Protein AF-A0A9D1MG31-F1 (afdb_monomer)

Structure (mmCIF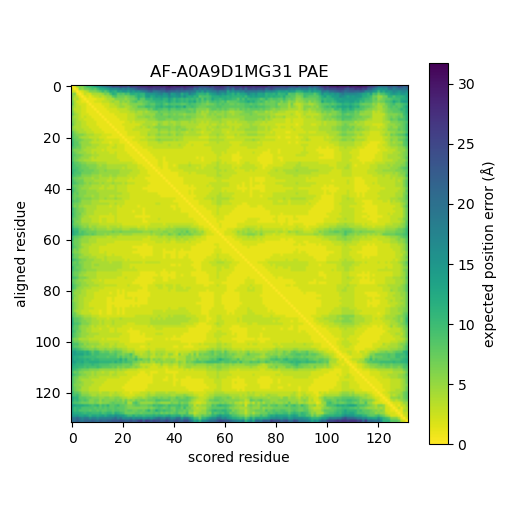, N/CA/C/O backbone):
data_AF-A0A9D1MG31-F1
#
_entry.id   AF-A0A9D1MG31-F1
#
loop_
_atom_site.group_PDB
_atom_site.id
_atom_site.type_symbol
_atom_site.label_atom_id
_atom_site.label_alt_id
_atom_site.label_comp_id
_atom_site.label_asym_id
_atom_site.label_entity_id
_atom_site.label_seq_id
_atom_site.pdbx_PDB_ins_code
_atom_site.Cartn_x
_atom_site.Cartn_y
_atom_site.Cartn_z
_atom_site.occupancy
_atom_site.B_iso_or_equiv
_atom_site.auth_seq_id
_atom_site.auth_comp_id
_atom_site.auth_asym_id
_atom_site.auth_atom_id
_atom_site.pdbx_PDB_model_num
ATOM 1 N N . MET A 1 1 ? -19.734 17.605 18.340 1.00 56.44 1 MET A N 1
ATOM 2 C CA . MET A 1 1 ? -18.684 16.573 18.167 1.00 56.44 1 MET A CA 1
ATOM 3 C C . MET A 1 1 ? -19.152 15.301 18.867 1.00 56.44 1 MET A C 1
ATOM 5 O O . MET A 1 1 ? -19.454 15.362 20.049 1.00 56.44 1 MET A O 1
ATOM 9 N N . ASN A 1 2 ? -19.325 14.191 18.144 1.00 74.62 2 ASN A N 1
ATOM 10 C CA . ASN A 1 2 ? -19.902 12.958 18.697 1.00 74.62 2 ASN A CA 1
ATOM 11 C C . ASN A 1 2 ? -18.925 12.316 19.706 1.00 74.62 2 ASN A C 1
ATOM 13 O O . ASN A 1 2 ? -17.810 11.956 19.326 1.00 74.62 2 ASN A O 1
ATOM 17 N N . ILE A 1 3 ? -19.333 12.171 20.973 1.00 78.44 3 ILE A N 1
ATOM 18 C CA . ILE A 1 3 ? -18.533 11.574 22.063 1.00 78.44 3 ILE A CA 1
ATOM 19 C C . ILE A 1 3 ? -17.933 10.217 21.659 1.00 78.44 3 ILE A C 1
ATOM 21 O O . ILE A 1 3 ? -16.769 9.937 21.947 1.00 78.44 3 ILE A O 1
ATOM 25 N N . HIS A 1 4 ? -18.671 9.414 20.889 1.00 73.44 4 HIS A N 1
ATOM 26 C CA . HIS A 1 4 ? -18.204 8.114 20.407 1.00 73.44 4 HIS A CA 1
ATOM 27 C 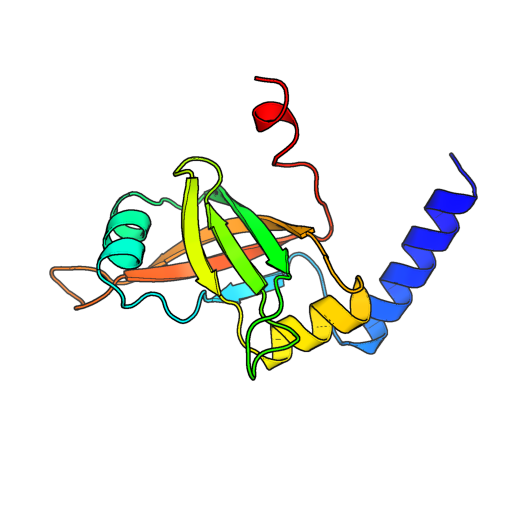C . HIS A 1 4 ? -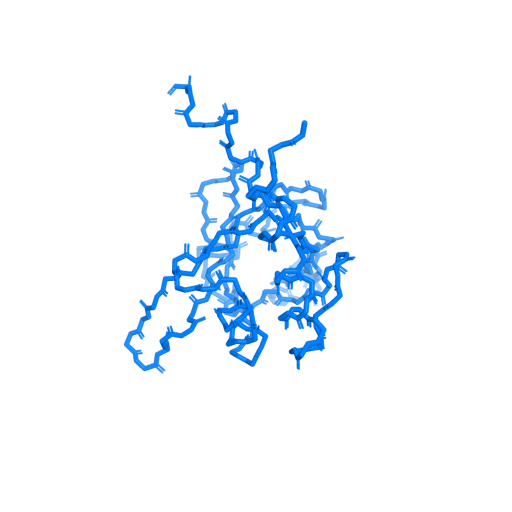17.012 8.238 19.451 1.00 73.44 4 HIS A C 1
ATOM 29 O O . HIS A 1 4 ? -16.073 7.444 19.513 1.00 73.44 4 HIS A O 1
ATOM 35 N N . ALA A 1 5 ? -17.008 9.253 18.582 1.00 76.81 5 ALA A N 1
ATOM 36 C CA . ALA A 1 5 ? -15.901 9.498 17.662 1.00 76.81 5 ALA A CA 1
ATOM 37 C C . ALA A 1 5 ? -14.629 9.915 18.415 1.00 76.81 5 ALA A C 1
ATOM 39 O O . ALA A 1 5 ? -13.530 9.483 18.062 1.00 76.81 5 ALA A O 1
ATOM 40 N N . PHE A 1 6 ? -14.781 10.695 19.488 1.00 78.94 6 PHE A N 1
ATOM 41 C CA . PHE A 1 6 ? -13.670 11.099 20.345 1.00 78.94 6 PHE A CA 1
ATOM 42 C C . PHE A 1 6 ? -13.016 9.895 21.041 1.00 78.94 6 PHE A C 1
ATOM 44 O O . PHE A 1 6 ? -11.805 9.702 20.914 1.00 78.94 6 PHE A O 1
ATOM 51 N N . PHE A 1 7 ? -13.805 9.031 21.691 1.00 83.94 7 PHE A N 1
ATOM 52 C CA . PHE A 1 7 ? -13.278 7.824 22.341 1.00 83.94 7 PHE A CA 1
ATOM 53 C C . PHE A 1 7 ? -12.622 6.863 21.348 1.00 83.94 7 PHE A C 1
ATOM 55 O O . PHE A 1 7 ? -11.532 6.357 21.618 1.00 83.94 7 PHE A O 1
ATOM 62 N N . ARG A 1 8 ? -13.217 6.655 20.165 1.00 82.06 8 ARG A N 1
ATOM 63 C CA . ARG A 1 8 ? -12.602 5.827 19.113 1.00 82.06 8 ARG A CA 1
ATOM 64 C C . ARG A 1 8 ? -11.241 6.368 18.683 1.00 82.06 8 ARG A C 1
ATOM 66 O O . ARG A 1 8 ? -10.295 5.592 18.566 1.00 82.06 8 ARG A O 1
ATOM 73 N N . LYS A 1 9 ? -11.118 7.687 18.501 1.00 82.81 9 LYS A N 1
ATOM 74 C CA . LYS A 1 9 ? -9.848 8.332 18.138 1.00 82.81 9 LYS A CA 1
ATOM 75 C C . LYS A 1 9 ? -8.803 8.189 19.245 1.00 82.81 9 LYS A C 1
ATOM 77 O O . LYS A 1 9 ? -7.635 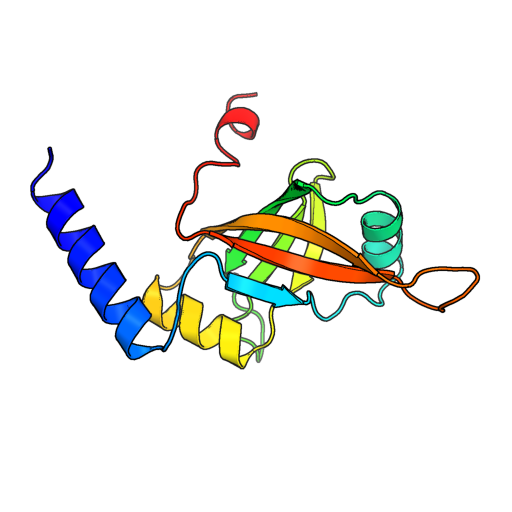7.940 18.954 1.00 82.81 9 LYS A O 1
ATOM 82 N N . LEU A 1 10 ? -9.216 8.298 20.507 1.00 87.94 10 LEU A N 1
ATOM 83 C CA . LEU A 1 10 ? -8.335 8.095 21.654 1.00 87.94 10 LEU A CA 1
ATOM 84 C C . LEU A 1 10 ? -7.817 6.648 21.711 1.00 87.94 10 LEU A C 1
ATOM 86 O O . LEU A 1 10 ? -6.608 6.432 21.768 1.00 87.94 10 LEU A O 1
ATOM 90 N N . VAL A 1 11 ? -8.713 5.659 21.623 1.00 87.81 11 VAL A N 1
ATOM 91 C CA . VAL A 1 11 ? -8.354 4.230 21.611 1.00 87.81 11 VAL A CA 1
ATOM 92 C C . VAL A 1 11 ? -7.408 3.915 20.457 1.00 87.81 11 VAL A C 1
ATOM 94 O O . VAL A 1 11 ? -6.403 3.235 20.661 1.00 87.81 11 VAL A O 1
ATOM 97 N N . LEU A 1 12 ? -7.689 4.438 19.261 1.00 87.69 12 LEU A N 1
ATOM 98 C CA . LEU A 1 12 ? -6.820 4.256 18.105 1.00 87.69 12 LEU A CA 1
ATOM 99 C C . LEU A 1 12 ? -5.424 4.835 18.359 1.00 87.69 12 LEU A C 1
ATOM 101 O O . LEU A 1 12 ? -4.439 4.137 18.149 1.00 87.69 12 LEU A O 1
ATOM 105 N N . ARG A 1 13 ? -5.321 6.056 18.898 1.00 88.81 13 ARG A N 1
ATOM 106 C CA . ARG A 1 13 ? -4.029 6.662 19.269 1.00 88.81 13 ARG A CA 1
ATOM 107 C C . ARG A 1 13 ? -3.244 5.797 20.255 1.00 88.81 13 ARG A C 1
ATOM 109 O O . ARG A 1 13 ? -2.047 5.592 20.060 1.00 88.81 13 ARG A O 1
ATOM 116 N N . PHE A 1 14 ? -3.904 5.255 21.279 1.00 91.69 14 PHE A N 1
ATOM 117 C CA . PHE A 1 14 ? -3.266 4.333 22.223 1.00 91.69 14 PHE A CA 1
ATOM 118 C C . PHE A 1 14 ? -2.773 3.054 21.540 1.00 91.69 14 PHE A C 1
ATOM 120 O O . PHE A 1 14 ? -1.651 2.618 21.800 1.00 91.69 14 PHE A O 1
ATOM 127 N N . ARG A 1 15 ? -3.570 2.467 20.640 1.00 92.69 15 ARG A N 1
ATOM 128 C CA . ARG A 1 15 ? -3.170 1.277 19.877 1.00 92.69 15 ARG A CA 1
ATOM 129 C C . ARG A 1 15 ? -2.004 1.567 18.935 1.00 92.69 15 ARG A C 1
ATOM 131 O O . ARG A 1 15 ? -1.034 0.816 18.951 1.00 92.69 15 ARG A O 1
ATOM 138 N N . CYS A 1 16 ? -2.047 2.665 18.183 1.00 92.69 16 CYS A N 1
ATOM 139 C CA . CYS A 1 16 ? -0.942 3.089 17.324 1.00 92.69 16 CYS A CA 1
ATOM 140 C C . CYS A 1 16 ? 0.346 3.264 18.138 1.00 92.69 16 CYS A C 1
ATOM 142 O O . CYS A 1 16 ? 1.371 2.691 17.777 1.00 92.69 16 CYS A O 1
ATOM 144 N N . ARG A 1 17 ? 0.278 3.930 19.301 1.00 92.81 17 ARG A N 1
ATOM 145 C CA . ARG A 1 17 ? 1.424 4.059 20.215 1.00 92.81 17 ARG A CA 1
ATOM 146 C C . ARG A 1 17 ? 1.932 2.701 20.709 1.00 92.81 17 ARG A C 1
ATOM 148 O O . ARG A 1 17 ? 3.137 2.474 20.684 1.00 92.81 17 ARG A O 1
ATOM 155 N N . LYS A 1 18 ? 1.037 1.790 21.110 1.00 94.94 18 LYS A N 1
ATOM 156 C CA . LYS A 1 18 ? 1.386 0.429 21.560 1.00 94.94 18 LYS A CA 1
ATOM 157 C C . LYS A 1 18 ? 2.162 -0.357 20.497 1.00 94.94 18 LYS A C 1
ATOM 159 O O . LYS A 1 18 ? 3.069 -1.102 20.849 1.00 94.94 18 LYS A O 1
ATOM 164 N N . TYR A 1 19 ? 1.820 -0.194 19.220 1.00 94.69 19 TYR A N 1
ATOM 165 C CA . TYR A 1 19 ? 2.482 -0.895 18.112 1.00 94.69 19 TYR A CA 1
ATOM 166 C C . TYR A 1 19 ? 3.603 -0.083 17.437 1.00 94.69 19 TYR A C 1
ATOM 168 O O . TYR A 1 19 ? 4.192 -0.552 16.460 1.00 94.69 19 TYR A O 1
ATOM 176 N N . GLY A 1 20 ? 3.934 1.104 17.960 1.00 94.38 20 GLY A N 1
ATOM 177 C CA . GLY A 1 20 ? 4.989 1.968 17.425 1.00 94.38 20 GLY A CA 1
ATOM 178 C C . GLY A 1 20 ? 4.668 2.552 16.046 1.00 94.38 20 GLY A C 1
ATOM 179 O O . GLY A 1 20 ? 5.567 2.699 15.224 1.00 94.38 20 GLY A O 1
ATOM 180 N N . LEU A 1 21 ? 3.393 2.831 15.772 1.00 95.81 21 LEU A N 1
ATOM 181 C CA . LEU A 1 21 ? 2.927 3.444 14.530 1.00 95.81 21 LEU A CA 1
ATOM 182 C C . LEU A 1 21 ? 2.803 4.960 14.708 1.00 95.81 21 LEU A C 1
ATOM 184 O O . LEU A 1 21 ? 2.108 5.429 15.612 1.00 95.81 21 LEU A O 1
ATOM 188 N N . SER A 1 22 ? 3.445 5.708 13.813 1.00 94.44 22 SER A N 1
ATOM 189 C CA . SER A 1 22 ? 3.321 7.161 13.692 1.00 94.44 22 SER A CA 1
ATOM 190 C C . SER A 1 22 ? 2.963 7.499 12.250 1.00 94.44 22 SER A C 1
ATOM 192 O O . SER A 1 22 ? 3.591 6.973 11.332 1.00 94.44 22 SER A O 1
ATOM 194 N N . PHE A 1 23 ? 1.944 8.337 12.064 1.00 93.88 23 PHE A N 1
ATOM 195 C CA . PHE A 1 23 ? 1.437 8.725 10.750 1.00 93.88 23 PHE A CA 1
ATOM 196 C C . PHE A 1 23 ? 1.855 10.170 10.412 1.00 93.88 23 PHE A C 1
ATOM 198 O O . PHE A 1 23 ? 1.855 11.012 11.314 1.00 93.88 23 PHE A O 1
ATOM 205 N N . PRO A 1 24 ? 2.197 10.476 9.144 1.00 96.69 24 PRO A N 1
ATOM 206 C CA . PRO A 1 24 ? 2.210 9.554 8.008 1.00 96.69 24 PRO A CA 1
ATOM 207 C C . PRO A 1 24 ? 3.338 8.515 8.101 1.00 96.69 24 PRO A C 1
ATOM 209 O O . PRO A 1 24 ? 4.449 8.823 8.534 1.00 96.69 24 PRO A O 1
ATOM 212 N N . LEU A 1 25 ? 3.040 7.280 7.695 1.00 96.69 25 LEU A N 1
ATOM 213 C CA . LEU A 1 25 ? 3.984 6.166 7.738 1.00 96.69 25 LEU A CA 1
ATOM 214 C C . LEU A 1 25 ? 4.647 5.988 6.373 1.00 96.69 25 LEU A C 1
ATOM 216 O O . LEU A 1 25 ? 3.958 5.851 5.365 1.00 96.69 25 LEU A O 1
ATOM 220 N N . TYR A 1 26 ? 5.977 5.940 6.349 1.00 97.88 26 TYR A N 1
ATOM 221 C CA . TYR A 1 26 ? 6.748 5.716 5.126 1.00 97.88 26 TYR A CA 1
ATOM 222 C C . TYR A 1 26 ? 7.239 4.279 5.059 1.00 97.88 26 TYR A C 1
ATOM 224 O O . TYR A 1 26 ? 7.838 3.769 6.007 1.00 97.88 26 TYR A O 1
ATOM 232 N N . CYS A 1 27 ? 6.994 3.621 3.933 1.00 97.81 27 CYS A N 1
ATOM 233 C CA . CYS A 1 27 ? 7.450 2.255 3.698 1.00 97.81 27 CYS A CA 1
ATOM 234 C C . CYS A 1 27 ? 7.603 1.980 2.198 1.00 97.81 27 CYS A C 1
ATOM 236 O O . CYS A 1 27 ? 7.534 2.897 1.379 1.00 97.81 27 CYS A O 1
ATOM 238 N N . LYS A 1 28 ? 7.850 0.720 1.834 1.00 97.75 28 LYS A N 1
ATOM 239 C CA . LYS A 1 28 ? 7.965 0.275 0.443 1.00 97.75 28 LYS A CA 1
ATOM 240 C C . LYS A 1 28 ? 6.923 -0.790 0.142 1.00 97.75 28 LYS A C 1
ATOM 242 O O . LYS A 1 28 ? 6.609 -1.604 1.009 1.00 97.75 28 LYS A O 1
ATOM 247 N N . ALA A 1 29 ? 6.431 -0.812 -1.091 1.00 97.75 29 ALA A N 1
ATOM 248 C CA . ALA A 1 29 ? 5.637 -1.927 -1.585 1.00 97.75 29 ALA A CA 1
ATOM 249 C C . ALA A 1 29 ? 6.539 -3.142 -1.857 1.00 97.75 29 ALA A C 1
ATOM 251 O O . ALA A 1 29 ? 7.614 -3.028 -2.452 1.00 97.75 29 ALA A O 1
ATOM 252 N N . HIS A 1 30 ? 6.077 -4.320 -1.452 1.00 97.44 30 HIS A N 1
ATOM 253 C CA . HIS A 1 30 ? 6.709 -5.610 -1.701 1.00 97.44 30 HIS A CA 1
ATOM 254 C C . HIS A 1 30 ? 5.949 -6.399 -2.772 1.00 97.44 30 HIS A C 1
ATOM 256 O O . HIS A 1 30 ? 4.817 -6.083 -3.137 1.00 97.44 30 HIS A O 1
ATOM 262 N N . GLY A 1 31 ? 6.600 -7.433 -3.316 1.00 96.00 31 GLY A N 1
ATOM 263 C CA . GLY A 1 31 ? 6.001 -8.299 -4.334 1.00 96.00 31 GLY A CA 1
ATOM 264 C C . GLY A 1 31 ? 5.812 -7.644 -5.703 1.00 96.00 31 GLY A C 1
ATOM 265 O O . GLY A 1 31 ? 5.046 -8.149 -6.516 1.00 96.00 31 GLY A O 1
ATOM 266 N N . VAL A 1 32 ? 6.505 -6.545 -5.989 1.00 96.19 32 VAL A N 1
ATOM 267 C CA . VAL A 1 32 ? 6.278 -5.726 -7.192 1.00 96.19 32 VAL A CA 1
ATOM 268 C C . VAL A 1 32 ? 6.725 -6.375 -8.511 1.00 96.19 32 VAL A C 1
ATOM 270 O O . VAL A 1 32 ? 6.397 -5.872 -9.574 1.00 96.19 32 VAL A O 1
ATOM 273 N N . LYS A 1 33 ? 7.486 -7.476 -8.476 1.00 94.75 33 LYS A N 1
ATOM 274 C CA . LYS A 1 33 ? 8.268 -7.988 -9.624 1.00 94.75 33 LYS A CA 1
ATOM 275 C C . LYS A 1 33 ? 7.456 -8.654 -10.744 1.00 94.75 33 LYS A C 1
ATOM 277 O O . LYS A 1 33 ? 8.024 -8.961 -11.787 1.00 94.75 33 LYS A O 1
ATOM 282 N N . THR A 1 34 ? 6.175 -8.942 -10.535 1.00 95.38 34 THR A N 1
ATOM 283 C CA . THR A 1 34 ? 5.340 -9.591 -11.560 1.00 95.38 34 THR A CA 1
ATOM 284 C C . THR A 1 34 ? 5.117 -8.655 -12.753 1.00 95.38 34 THR A C 1
ATOM 286 O O . THR A 1 34 ? 4.963 -7.456 -12.512 1.00 95.38 34 THR A O 1
ATOM 289 N N . PRO A 1 35 ? 5.002 -9.160 -13.997 1.00 95.31 35 PRO A N 1
ATOM 290 C CA . PRO A 1 35 ? 4.800 -8.317 -15.180 1.00 95.31 35 PRO A CA 1
ATOM 291 C C . PRO A 1 35 ? 3.631 -7.329 -15.058 1.00 95.31 35 PRO A C 1
ATOM 293 O O . PRO A 1 35 ? 3.794 -6.160 -15.386 1.00 95.31 35 PRO A O 1
ATOM 296 N N . ASP A 1 36 ? 2.494 -7.767 -14.508 1.00 95.75 36 ASP A N 1
ATOM 297 C CA . ASP A 1 36 ? 1.316 -6.914 -14.296 1.00 95.75 36 ASP A CA 1
ATOM 298 C C . ASP A 1 36 ? 1.609 -5.721 -13.365 1.00 95.75 36 ASP A C 1
ATOM 300 O O . ASP A 1 36 ? 1.440 -4.564 -13.747 1.00 95.75 36 ASP A O 1
ATOM 304 N N . ARG A 1 37 ? 2.168 -5.987 -12.177 1.00 97.19 37 ARG A N 1
ATOM 305 C CA . ARG A 1 37 ? 2.588 -4.944 -11.220 1.00 97.19 37 ARG A CA 1
ATOM 306 C C . ARG A 1 37 ? 3.656 -4.014 -11.785 1.00 97.19 37 ARG A C 1
ATOM 308 O O . ARG A 1 37 ? 3.618 -2.820 -11.517 1.00 97.19 37 ARG A O 1
ATOM 315 N N . GLN A 1 38 ? 4.596 -4.533 -12.573 1.00 97.56 38 GLN A N 1
ATOM 316 C CA . GLN A 1 38 ? 5.608 -3.704 -13.230 1.00 97.56 38 GLN A CA 1
ATOM 317 C C . GLN A 1 38 ? 4.988 -2.791 -14.293 1.00 97.56 38 GLN A C 1
ATOM 319 O O . GLN A 1 38 ? 5.353 -1.622 -14.364 1.00 97.56 38 GLN A O 1
ATOM 324 N N . GLY A 1 39 ? 4.015 -3.288 -15.063 1.00 96.12 39 GLY A N 1
ATOM 325 C CA . GLY A 1 39 ? 3.256 -2.478 -16.016 1.00 96.12 39 GLY A CA 1
ATOM 326 C C . GLY A 1 39 ? 2.428 -1.383 -15.340 1.00 96.12 39 GLY A C 1
ATOM 327 O O . GLY A 1 39 ? 2.357 -0.271 -15.858 1.00 96.12 39 GLY A O 1
ATOM 328 N N . ALA A 1 40 ? 1.847 -1.666 -14.169 1.00 97.12 40 ALA A N 1
ATOM 329 C CA . ALA A 1 40 ? 1.156 -0.660 -13.364 1.00 97.12 40 ALA A CA 1
ATOM 330 C C . ALA A 1 40 ? 2.137 0.392 -12.818 1.00 97.12 40 ALA A C 1
ATOM 332 O O . ALA A 1 40 ? 1.926 1.585 -13.003 1.00 97.12 40 ALA A O 1
ATOM 333 N N . LEU A 1 41 ? 3.258 -0.042 -12.233 1.00 97.31 41 LEU A N 1
ATOM 334 C CA . LEU A 1 41 ? 4.273 0.860 -11.680 1.00 97.31 41 LEU A CA 1
ATOM 335 C C . LEU A 1 41 ? 4.949 1.747 -12.729 1.00 97.31 41 LEU A C 1
ATOM 337 O O . LEU A 1 41 ? 5.318 2.870 -12.405 1.00 97.31 41 LEU A O 1
ATOM 341 N N . ALA A 1 42 ? 5.081 1.280 -13.972 1.00 96.50 42 ALA A N 1
ATOM 342 C CA . ALA A 1 42 ? 5.590 2.092 -15.077 1.00 96.50 42 ALA A CA 1
ATOM 343 C C . ALA A 1 42 ? 4.656 3.263 -15.446 1.00 96.50 42 ALA A C 1
ATOM 345 O O . ALA A 1 42 ? 5.105 4.248 -16.026 1.00 96.50 42 ALA A O 1
ATOM 346 N N . GLN A 1 43 ? 3.363 3.155 -15.125 1.00 96.62 43 GLN A N 1
ATOM 347 C CA . GLN A 1 43 ? 2.362 4.206 -15.345 1.00 96.62 43 GLN A CA 1
ATOM 348 C C . GLN A 1 43 ? 2.164 5.093 -14.110 1.00 96.62 43 GLN A C 1
ATOM 350 O O . GLN A 1 43 ? 1.626 6.193 -14.227 1.00 96.62 43 GLN A O 1
ATOM 355 N N . SER A 1 44 ? 2.604 4.617 -12.946 1.00 97.12 44 SER A N 1
ATOM 356 C CA . SER A 1 44 ? 2.464 5.304 -11.671 1.00 97.12 44 SER A CA 1
ATOM 357 C C . SER A 1 44 ? 3.399 6.502 -11.513 1.00 97.12 44 SER A C 1
ATOM 359 O O . SER A 1 44 ? 4.508 6.541 -12.050 1.00 97.12 44 SER A O 1
ATOM 361 N N . ARG A 1 45 ? 2.973 7.472 -10.705 1.00 96.94 45 ARG A N 1
ATOM 362 C CA . ARG A 1 45 ? 3.707 8.703 -10.397 1.00 96.94 45 ARG A CA 1
ATOM 363 C C . ARG A 1 45 ? 3.650 9.012 -8.906 1.00 96.94 45 ARG A C 1
ATOM 365 O O . ARG A 1 45 ? 2.812 8.499 -8.170 1.00 96.94 45 ARG A O 1
ATOM 372 N N . ALA A 1 46 ? 4.577 9.849 -8.443 1.00 97.75 46 ALA A N 1
ATOM 373 C CA . ALA A 1 46 ? 4.501 10.373 -7.084 1.00 97.75 46 ALA A CA 1
ATOM 374 C C . ALA A 1 46 ? 3.210 11.193 -6.910 1.00 97.75 46 ALA A C 1
ATOM 376 O O . ALA A 1 46 ? 2.872 11.992 -7.781 1.00 97.75 46 ALA A O 1
ATOM 377 N N . GLY A 1 47 ? 2.521 10.993 -5.788 1.00 97.12 47 GLY A N 1
ATOM 378 C CA . GLY A 1 47 ? 1.225 11.602 -5.491 1.00 97.12 47 GLY A CA 1
ATOM 379 C C . GLY A 1 47 ? 0.011 10.784 -5.938 1.00 97.12 47 GLY A C 1
ATOM 380 O O . GLY A 1 47 ? -1.096 11.141 -5.554 1.00 97.12 47 GLY A O 1
ATOM 381 N N . ASP A 1 48 ? 0.185 9.687 -6.689 1.00 97.25 48 ASP A N 1
ATOM 382 C CA . ASP A 1 48 ? -0.944 8.820 -7.044 1.00 97.25 48 ASP A CA 1
ATOM 383 C C . ASP A 1 48 ? -1.619 8.268 -5.785 1.00 97.25 48 ASP A C 1
ATOM 385 O O . ASP A 1 48 ? -0.949 7.729 -4.896 1.00 97.25 48 ASP A O 1
ATOM 389 N N . GLU A 1 49 ? -2.946 8.368 -5.745 1.00 97.56 49 GLU A N 1
ATOM 390 C CA . GLU A 1 49 ? -3.763 7.931 -4.617 1.00 97.56 49 GLU A CA 1
ATOM 391 C C . GLU A 1 49 ? -3.817 6.403 -4.522 1.00 97.56 49 GLU A C 1
ATOM 393 O O . GLU A 1 49 ? -4.012 5.676 -5.508 1.00 97.56 49 GLU A O 1
ATOM 398 N N . LEU A 1 50 ? -3.666 5.915 -3.295 1.00 97.88 50 LEU A N 1
ATOM 399 C CA . LEU A 1 50 ? -3.640 4.503 -2.963 1.00 97.88 50 LEU A CA 1
ATOM 400 C C . LEU A 1 50 ? -4.651 4.174 -1.872 1.00 97.88 50 LEU A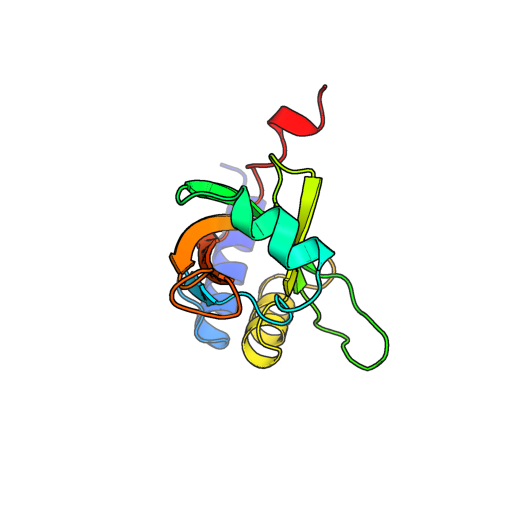 C 1
ATOM 402 O O . LEU A 1 50 ? -4.936 4.969 -0.977 1.00 97.88 50 LEU A O 1
ATOM 406 N N . GLN A 1 51 ? -5.082 2.919 -1.886 1.00 97.44 51 GLN A N 1
ATOM 407 C CA . GLN A 1 51 ? -5.793 2.299 -0.786 1.00 97.44 51 GLN A CA 1
ATOM 408 C C . GLN A 1 51 ? -5.014 1.085 -0.278 1.00 97.44 51 GLN A C 1
ATOM 410 O O . GLN A 1 51 ? -4.596 0.213 -1.042 1.00 97.44 51 GLN A O 1
ATOM 415 N N . LEU A 1 52 ? -4.802 1.032 1.033 1.00 98.19 52 LEU A N 1
ATOM 416 C CA . LEU A 1 52 ? -4.146 -0.071 1.720 1.00 98.19 52 LEU A CA 1
ATOM 417 C C . LEU A 1 52 ? -5.231 -0.950 2.330 1.00 98.19 52 LEU A C 1
ATOM 419 O O . LEU A 1 52 ? -5.849 -0.570 3.328 1.00 98.19 52 LEU A O 1
ATOM 423 N N . VAL A 1 53 ? -5.470 -2.110 1.721 1.00 97.25 53 VAL A N 1
ATOM 424 C CA . VAL A 1 53 ? -6.624 -2.963 2.036 1.00 97.25 53 VAL A CA 1
ATOM 425 C C . VAL A 1 53 ? -6.155 -4.273 2.647 1.00 97.25 53 VAL A C 1
ATOM 427 O O . VAL A 1 53 ? -5.417 -5.036 2.021 1.00 97.25 53 VAL A O 1
ATOM 430 N N . HIS A 1 54 ? -6.587 -4.545 3.878 1.00 98.00 54 HIS A N 1
ATOM 431 C CA . HIS A 1 54 ? -6.324 -5.822 4.530 1.00 98.00 54 HIS A CA 1
ATOM 432 C C . HIS A 1 54 ? -7.237 -6.914 3.970 1.00 98.00 54 HIS A C 1
ATOM 434 O O . HIS A 1 54 ? -8.451 -6.889 4.173 1.00 98.00 54 HIS A O 1
ATOM 440 N N . VAL A 1 55 ? -6.618 -7.892 3.313 1.00 97.12 55 VAL A N 1
ATOM 441 C CA . VAL A 1 55 ? -7.263 -9.088 2.771 1.00 97.12 55 VAL A CA 1
ATOM 442 C C . VAL A 1 55 ? -6.393 -10.284 3.162 1.00 97.12 55 VAL A C 1
ATOM 444 O O . VAL A 1 55 ? -5.322 -10.465 2.568 1.00 97.12 55 VAL A O 1
ATOM 447 N N . PRO A 1 56 ? -6.807 -11.077 4.169 1.00 96.19 56 PRO A N 1
ATOM 448 C CA . PRO A 1 56 ? -6.110 -12.299 4.547 1.00 96.19 56 PRO A CA 1
ATOM 449 C C . PRO A 1 56 ? -5.941 -13.236 3.350 1.00 96.19 56 PRO A C 1
ATOM 451 O O . PRO A 1 56 ? -6.848 -13.375 2.532 1.00 96.19 56 PRO A O 1
ATOM 454 N N . ALA A 1 57 ? -4.792 -13.896 3.275 1.00 92.62 57 ALA A N 1
ATOM 455 C CA . ALA A 1 57 ? -4.520 -14.946 2.301 1.00 92.62 57 ALA A CA 1
ATOM 456 C C . ALA A 1 57 ? -3.980 -16.192 3.013 1.00 92.62 57 ALA A C 1
ATOM 458 O O . ALA A 1 57 ? -3.535 -16.111 4.163 1.00 92.62 57 ALA A O 1
ATOM 459 N N . ASP A 1 58 ? -3.994 -17.337 2.333 1.00 93.38 58 ASP A N 1
ATOM 460 C CA . ASP A 1 58 ? -3.491 -18.598 2.882 1.00 93.38 58 ASP A CA 1
ATOM 461 C C . ASP A 1 58 ? -2.029 -18.458 3.327 1.00 93.38 58 ASP A C 1
ATOM 463 O O . ASP A 1 58 ? -1.156 -18.066 2.554 1.00 93.38 58 ASP A O 1
ATOM 467 N N . GLY A 1 59 ? -1.767 -18.722 4.610 1.00 93.25 59 GLY A N 1
ATOM 468 C CA . GLY A 1 59 ? -0.448 -18.531 5.228 1.00 93.25 59 GLY A CA 1
ATOM 469 C C . GLY A 1 59 ? -0.067 -17.073 5.537 1.00 93.25 59 GLY A C 1
ATOM 470 O O . GLY A 1 59 ? 0.945 -16.840 6.196 1.00 93.25 59 GLY A O 1
ATOM 471 N N . TYR A 1 60 ? -0.885 -16.093 5.140 1.00 94.62 60 TYR A N 1
ATOM 472 C CA . TYR A 1 60 ? -0.644 -14.658 5.328 1.00 94.62 60 TYR A CA 1
ATOM 473 C C . TYR A 1 60 ? -1.890 -13.946 5.899 1.00 94.62 60 TYR A C 1
ATOM 475 O O . TYR A 1 60 ? -2.534 -13.146 5.212 1.00 94.62 60 TYR A O 1
ATOM 483 N N . PRO A 1 61 ? -2.237 -14.182 7.180 1.00 96.69 61 PRO A N 1
ATOM 484 C CA . PRO A 1 61 ? -3.487 -13.701 7.780 1.00 96.69 61 PRO A CA 1
ATOM 485 C C . PRO A 1 61 ? -3.560 -12.181 7.966 1.00 96.69 61 PRO A C 1
ATOM 487 O O . PRO A 1 61 ? -4.639 -11.662 8.219 1.00 96.69 61 PRO A O 1
ATOM 490 N N . PHE A 1 62 ? -2.429 -11.477 7.871 1.00 98.00 62 PHE A N 1
ATOM 491 C CA . PHE A 1 62 ? -2.340 -10.022 8.021 1.00 98.00 62 PHE A CA 1
ATOM 492 C C . PHE A 1 62 ? -2.071 -9.301 6.698 1.00 98.00 62 PHE A C 1
ATOM 494 O O . PHE A 1 62 ? -1.691 -8.137 6.719 1.00 98.00 62 PHE A O 1
ATOM 501 N N . ASN A 1 63 ? -2.189 -9.980 5.555 1.00 98.19 63 ASN A N 1
ATOM 502 C CA . ASN A 1 63 ? -1.791 -9.429 4.263 1.00 98.19 63 ASN A CA 1
ATOM 503 C C . ASN A 1 63 ? -2.544 -8.128 3.916 1.00 98.19 63 ASN A C 1
ATOM 505 O O . ASN A 1 63 ? -3.772 -8.076 3.937 1.00 98.19 63 ASN A O 1
ATOM 509 N N . ILE A 1 64 ? -1.795 -7.078 3.573 1.00 98.50 64 ILE A N 1
ATOM 510 C CA . ILE A 1 64 ? -2.341 -5.785 3.147 1.00 98.50 64 ILE A CA 1
ATOM 511 C C . ILE A 1 64 ? -1.869 -5.509 1.729 1.00 98.50 64 ILE A C 1
ATOM 513 O O . ILE A 1 64 ? -0.669 -5.336 1.501 1.00 98.50 64 ILE A O 1
ATOM 517 N N . TYR A 1 65 ? -2.814 -5.438 0.796 1.00 98.25 65 TYR A N 1
ATOM 518 C CA . TYR A 1 65 ? -2.545 -5.043 -0.579 1.00 98.25 65 TYR A CA 1
ATOM 519 C C . TYR A 1 65 ? -2.393 -3.531 -0.698 1.00 98.25 65 TYR A C 1
ATOM 521 O O . TYR A 1 65 ? -3.061 -2.764 -0.007 1.00 98.25 65 TYR A O 1
ATOM 529 N N . VAL A 1 66 ? -1.519 -3.124 -1.613 1.00 98.31 66 VAL A N 1
ATOM 530 C CA . VAL A 1 66 ? -1.348 -1.740 -2.047 1.00 98.31 66 VAL A CA 1
ATOM 531 C C . VAL A 1 66 ? -2.096 -1.594 -3.362 1.00 98.31 66 VAL A C 1
ATOM 533 O O . VAL A 1 66 ? -1.637 -2.097 -4.389 1.00 98.31 66 VAL A O 1
ATOM 536 N N . TYR A 1 67 ? -3.257 -0.958 -3.326 1.00 97.81 67 TYR A N 1
ATOM 537 C CA . TYR A 1 67 ? -4.121 -0.764 -4.483 1.00 97.81 67 TYR A CA 1
ATOM 538 C C . TYR A 1 67 ? -4.004 0.674 -4.991 1.00 97.81 67 TYR A C 1
ATOM 540 O O . TYR A 1 67 ? -4.129 1.609 -4.207 1.00 97.81 67 TYR A O 1
ATOM 548 N N . SER A 1 68 ? -3.744 0.849 -6.286 1.00 96.81 68 SER A N 1
ATOM 549 C CA . SER A 1 68 ? -3.797 2.147 -6.958 1.00 96.81 68 SER A CA 1
ATOM 550 C C . SER A 1 68 ? -5.224 2.437 -7.385 1.00 96.81 68 SER A C 1
ATOM 552 O O . SER A 1 68 ? -5.805 1.669 -8.153 1.00 96.81 68 SER A O 1
ATOM 554 N N . ILE A 1 69 ? -5.754 3.560 -6.904 1.00 95.44 69 ILE A N 1
ATOM 555 C CA . ILE A 1 69 ? -7.125 3.982 -7.185 1.00 95.44 69 ILE A CA 1
ATOM 556 C C . ILE A 1 69 ? -7.252 4.370 -8.657 1.00 95.44 69 ILE A C 1
ATOM 558 O O . ILE A 1 69 ? -8.045 3.774 -9.382 1.00 95.44 69 ILE A O 1
ATOM 562 N N . GLY A 1 70 ? -6.401 5.290 -9.123 1.00 93.44 70 GLY A N 1
ATOM 563 C CA . GLY A 1 70 ? -6.455 5.798 -10.496 1.00 93.44 70 GLY A CA 1
ATOM 564 C C . GLY A 1 70 ? -6.210 4.735 -11.571 1.00 93.44 70 GLY A C 1
ATOM 565 O O . GLY A 1 70 ? -6.809 4.798 -12.640 1.00 93.44 70 GLY A O 1
ATOM 566 N N . LEU A 1 71 ? -5.366 3.733 -11.295 1.00 94.69 71 LEU A N 1
ATOM 567 C CA . LEU A 1 71 ? -5.095 2.649 -12.248 1.00 94.69 71 LEU A CA 1
ATO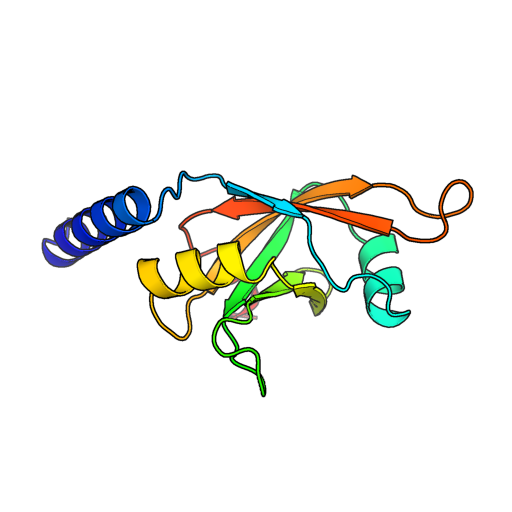M 568 C C . LEU A 1 71 ? -6.041 1.453 -12.098 1.00 94.69 71 LEU A C 1
ATOM 570 O O . LEU A 1 71 ? -6.030 0.579 -12.963 1.00 94.69 71 LEU A O 1
ATOM 574 N N . ASN A 1 72 ? -6.813 1.379 -11.008 1.00 94.50 72 ASN A N 1
ATOM 575 C CA . ASN A 1 72 ? -7.587 0.199 -10.619 1.00 94.50 72 ASN A CA 1
ATOM 576 C C . ASN A 1 72 ? -6.747 -1.095 -10.665 1.00 94.50 72 ASN A C 1
ATOM 578 O O . ASN A 1 72 ? -7.116 -2.097 -11.280 1.00 94.50 72 ASN A O 1
ATOM 582 N N . ARG A 1 73 ? -5.548 -1.060 -10.064 1.00 96.31 73 ARG A N 1
ATOM 583 C CA . ARG A 1 73 ? -4.623 -2.208 -10.025 1.00 96.31 73 ARG A CA 1
ATOM 584 C C . ARG A 1 73 ? -3.906 -2.340 -8.694 1.00 96.31 73 ARG A C 1
ATOM 586 O O . ARG A 1 73 ? -3.590 -1.360 -8.026 1.00 96.31 73 ARG A O 1
ATOM 593 N N . ILE A 1 74 ? -3.573 -3.578 -8.340 1.00 97.31 74 ILE A N 1
ATOM 594 C CA . ILE A 1 74 ? -2.716 -3.883 -7.193 1.00 97.31 74 ILE A CA 1
ATOM 595 C C . ILE A 1 74 ? -1.261 -3.653 -7.598 1.00 97.31 74 ILE A C 1
ATOM 597 O O . ILE A 1 74 ? -0.771 -4.285 -8.528 1.00 97.31 74 ILE A O 1
ATOM 601 N N . LEU A 1 75 ? -0.547 -2.808 -6.859 1.00 98.00 75 LEU A N 1
ATOM 602 C CA . LEU A 1 75 ? 0.877 -2.536 -7.074 1.00 98.00 75 LEU A CA 1
ATOM 603 C C . LEU A 1 75 ? 1.779 -3.506 -6.300 1.00 98.00 75 LEU A C 1
ATOM 605 O O . LEU A 1 75 ? 2.916 -3.767 -6.692 1.00 98.00 75 LEU A O 1
ATOM 609 N N . GLY A 1 76 ? 1.278 -4.064 -5.198 1.00 97.88 76 GLY A N 1
ATOM 610 C CA . GLY A 1 76 ? 2.036 -4.953 -4.324 1.00 97.88 76 GLY A CA 1
ATOM 611 C C . GLY A 1 76 ? 1.337 -5.189 -2.991 1.00 97.88 76 GLY A C 1
ATOM 612 O O . GLY A 1 76 ? 0.114 -5.112 -2.896 1.00 97.88 76 GLY A O 1
ATOM 613 N N . TYR A 1 77 ? 2.125 -5.475 -1.961 1.00 98.12 77 TYR A N 1
ATOM 614 C CA . TYR A 1 77 ? 1.659 -5.655 -0.584 1.00 98.12 77 TYR A CA 1
ATOM 615 C C . TYR A 1 77 ? 2.657 -5.068 0.422 1.00 98.12 77 TYR A C 1
ATOM 617 O O . TYR A 1 77 ? 3.808 -4.797 0.075 1.00 98.12 77 TYR A O 1
ATOM 625 N N . LEU A 1 78 ? 2.230 -4.847 1.664 1.00 98.25 78 LEU A N 1
ATOM 626 C CA . LEU A 1 78 ? 3.109 -4.354 2.731 1.00 98.25 78 LEU A CA 1
ATOM 627 C C . LEU A 1 78 ? 3.984 -5.466 3.324 1.00 98.25 78 LEU A C 1
ATOM 629 O O . LEU A 1 78 ? 3.621 -6.640 3.299 1.00 98.25 78 LEU A O 1
ATOM 633 N N . ASP A 1 79 ? 5.124 -5.087 3.908 1.00 97.12 79 ASP A N 1
ATOM 634 C CA . ASP A 1 79 ? 5.919 -5.994 4.744 1.00 97.12 79 ASP A CA 1
ATOM 635 C C . ASP A 1 79 ? 5.053 -6.641 5.840 1.00 97.12 79 ASP A C 1
ATOM 637 O O . ASP A 1 79 ? 4.234 -5.972 6.474 1.00 97.12 79 ASP A O 1
ATOM 641 N N . ALA A 1 80 ? 5.271 -7.933 6.101 1.00 96.50 80 ALA A N 1
ATOM 642 C CA . ALA A 1 80 ? 4.429 -8.720 6.998 1.00 96.50 80 ALA A CA 1
ATOM 643 C C . ALA A 1 80 ? 4.389 -8.171 8.435 1.00 96.50 80 ALA A C 1
ATOM 645 O O . ALA A 1 80 ? 3.327 -8.164 9.059 1.00 96.50 80 ALA A O 1
ATOM 646 N N . ARG A 1 81 ? 5.515 -7.663 8.962 1.00 97.25 81 ARG A N 1
ATOM 647 C CA . ARG A 1 81 ? 5.568 -7.117 10.329 1.00 97.25 81 ARG A CA 1
ATOM 648 C C . ARG A 1 81 ? 4.820 -5.795 10.420 1.00 97.25 81 ARG A C 1
ATOM 650 O O . ARG A 1 81 ? 4.155 -5.531 11.422 1.00 97.25 81 ARG A O 1
ATOM 657 N N . LEU A 1 82 ? 4.938 -4.947 9.399 1.00 97.62 82 LEU A N 1
ATOM 658 C CA . LEU A 1 82 ? 4.171 -3.704 9.329 1.00 97.62 82 LEU A CA 1
ATOM 659 C C . LEU A 1 82 ? 2.672 -3.995 9.191 1.00 97.62 82 LEU A C 1
ATOM 661 O O . LEU A 1 82 ? 1.863 -3.392 9.896 1.00 97.62 82 LEU A O 1
ATOM 665 N N . ALA A 1 83 ? 2.317 -4.944 8.328 1.00 98.00 83 ALA A N 1
ATOM 666 C CA . ALA A 1 83 ? 0.939 -5.327 8.083 1.00 98.00 83 ALA A CA 1
ATOM 667 C C . ALA A 1 83 ? 0.265 -5.859 9.358 1.00 98.00 83 ALA A C 1
ATOM 669 O O . ALA A 1 83 ? -0.799 -5.377 9.742 1.00 98.00 83 ALA A O 1
ATOM 670 N N . GLU A 1 84 ? 0.940 -6.739 10.104 1.00 98.00 84 GLU A N 1
ATOM 671 C CA . GLU A 1 84 ? 0.464 -7.213 11.406 1.00 98.00 84 GLU A CA 1
ATOM 672 C C . GLU A 1 84 ? 0.223 -6.063 12.398 1.00 98.00 84 GLU A C 1
ATOM 674 O O . GLU A 1 84 ? -0.827 -6.010 13.041 1.00 98.00 84 GLU A O 1
ATOM 679 N N . LYS A 1 85 ? 1.158 -5.110 12.519 1.00 97.81 85 LYS A N 1
ATOM 680 C CA . LYS A 1 85 ? 0.995 -3.947 13.412 1.00 97.81 85 LYS A CA 1
ATOM 681 C C . LYS A 1 85 ? -0.233 -3.117 13.044 1.00 97.81 85 LYS A C 1
ATOM 683 O O . LYS A 1 85 ? -0.984 -2.721 13.936 1.00 97.81 85 LYS A O 1
ATOM 688 N N . LEU A 1 86 ? -0.444 -2.870 11.751 1.00 97.44 86 LEU A N 1
ATOM 689 C CA . LEU A 1 86 ? -1.603 -2.132 11.251 1.00 97.44 86 LEU A CA 1
ATOM 690 C C . LEU A 1 86 ? -2.902 -2.887 11.557 1.00 97.44 86 LEU A C 1
ATOM 692 O O . LEU A 1 86 ? -3.815 -2.300 12.136 1.00 97.44 86 LEU A O 1
ATOM 696 N N . VAL A 1 87 ? -2.966 -4.195 11.289 1.00 97.25 87 VAL A N 1
ATOM 697 C CA . VAL A 1 87 ? -4.152 -5.017 11.593 1.00 97.25 87 VAL A CA 1
ATOM 698 C C . VAL A 1 87 ? -4.441 -5.076 13.086 1.00 97.25 87 VAL A C 1
ATOM 700 O O . VAL A 1 87 ? -5.590 -4.941 13.500 1.00 97.25 87 VAL A O 1
ATOM 703 N N . ARG A 1 88 ? -3.421 -5.191 13.936 1.00 96.25 88 ARG A N 1
ATOM 704 C CA . ARG A 1 88 ? -3.622 -5.173 15.390 1.00 96.25 88 ARG A CA 1
ATOM 705 C C . ARG A 1 88 ? -4.043 -3.800 15.925 1.00 96.25 88 ARG A C 1
ATOM 707 O O . ARG A 1 88 ? -4.709 -3.734 16.961 1.00 96.25 88 ARG A O 1
ATOM 714 N N . ALA A 1 89 ? -3.659 -2.713 15.257 1.00 95.56 89 ALA A N 1
ATOM 715 C CA . ALA A 1 89 ? -4.045 -1.363 15.650 1.00 95.56 89 ALA A CA 1
ATOM 716 C C . ALA A 1 89 ? -5.469 -1.003 15.189 1.00 95.56 89 ALA A C 1
ATOM 718 O O . ALA A 1 89 ? -6.287 -0.565 16.006 1.00 95.56 89 ALA A O 1
ATOM 719 N N . PHE A 1 90 ? -5.777 -1.232 13.911 1.00 94.56 90 PHE A N 1
ATOM 720 C CA . PHE A 1 90 ? -7.013 -0.788 13.257 1.00 94.56 90 PHE A CA 1
ATOM 721 C C . PHE A 1 90 ? -8.105 -1.866 13.199 1.00 94.56 90 PHE A C 1
ATOM 723 O O . PHE A 1 90 ? -9.285 -1.524 13.172 1.00 94.56 90 PHE A O 1
ATOM 730 N N . GLY A 1 91 ? -7.735 -3.145 13.273 1.00 94.69 91 GLY A N 1
ATOM 731 C CA . GLY A 1 91 ? -8.644 -4.291 13.215 1.00 94.69 91 GLY A CA 1
ATOM 732 C C . GLY A 1 91 ? -8.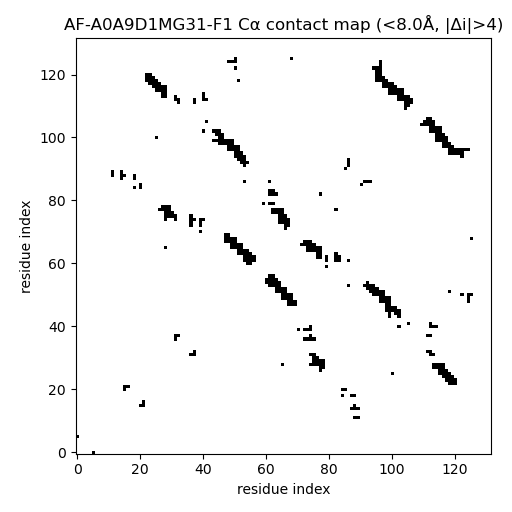612 -5.037 11.878 1.00 94.69 91 GLY A C 1
ATOM 733 O O . GLY A 1 91 ? -7.991 -4.608 10.906 1.00 94.69 91 GLY A O 1
ATOM 734 N N . ALA A 1 92 ? -9.293 -6.186 11.840 1.00 94.62 92 ALA A N 1
ATOM 735 C CA . ALA A 1 92 ? -9.500 -6.944 10.608 1.00 94.62 92 ALA A CA 1
ATOM 736 C C . ALA A 1 92 ? -10.344 -6.139 9.600 1.00 94.62 92 ALA A C 1
ATOM 738 O O . ALA A 1 92 ? -11.146 -5.295 9.995 1.00 94.62 92 ALA A O 1
ATOM 739 N N . GLY A 1 93 ? -10.137 -6.383 8.301 1.00 93.69 93 GLY A N 1
ATOM 740 C CA . GLY A 1 93 ? -10.749 -5.595 7.226 1.00 93.69 93 GLY A CA 1
ATOM 741 C C . GLY A 1 93 ? -10.373 -4.108 7.206 1.00 93.69 93 GLY A C 1
ATOM 742 O O . GLY A 1 93 ? -11.131 -3.311 6.657 1.00 93.69 93 GLY A O 1
ATOM 743 N N . LEU A 1 94 ? -9.253 -3.698 7.829 1.00 94.38 94 LEU A N 1
ATOM 744 C CA . LEU A 1 94 ? -8.828 -2.300 7.765 1.00 94.38 94 LEU A CA 1
ATOM 745 C C . LEU A 1 94 ? -8.652 -1.844 6.318 1.00 94.38 94 LEU A C 1
ATOM 747 O O . LEU A 1 94 ? -8.245 -2.597 5.430 1.00 94.38 94 LEU A O 1
ATOM 751 N N . CYS A 1 95 ? -8.892 -0.557 6.151 1.00 95.50 95 CYS A N 1
ATOM 752 C CA . CYS A 1 95 ? -8.685 0.162 4.924 1.00 95.50 95 CYS A CA 1
ATOM 753 C C . CYS A 1 95 ? -8.095 1.522 5.287 1.00 95.50 95 CYS A C 1
ATOM 755 O O . CYS A 1 95 ? -8.711 2.248 6.073 1.00 95.50 95 CYS A O 1
ATOM 757 N N . LEU A 1 96 ? -6.924 1.840 4.742 1.00 96.75 96 LEU A N 1
ATOM 758 C CA . LEU A 1 96 ? -6.233 3.107 4.972 1.00 96.75 96 LEU A CA 1
ATOM 759 C C . LEU A 1 96 ? -5.931 3.810 3.656 1.00 96.75 96 LEU A C 1
ATOM 761 O O . LEU A 1 96 ? -5.659 3.160 2.649 1.00 96.75 96 LEU A O 1
ATOM 765 N N . ASP A 1 97 ? -5.948 5.132 3.695 1.00 97.88 97 ASP A N 1
ATOM 766 C CA . ASP A 1 97 ? -5.487 5.973 2.599 1.00 97.88 97 ASP A CA 1
ATOM 767 C C . ASP A 1 97 ? -3.958 5.948 2.506 1.00 97.88 97 ASP A C 1
ATOM 769 O O . ASP A 1 97 ? -3.241 5.821 3.507 1.00 97.88 97 ASP A O 1
ATOM 773 N N . GLY A 1 98 ? -3.443 6.137 1.301 1.00 98.06 98 GLY A N 1
ATOM 774 C CA . GLY A 1 98 ? -2.031 6.382 1.074 1.00 98.06 98 GLY A CA 1
ATOM 775 C C . GLY A 1 98 ? -1.779 7.054 -0.262 1.00 98.06 98 GLY A C 1
ATOM 776 O O . GLY A 1 98 ? -2.685 7.256 -1.058 1.00 98.06 98 GLY A O 1
ATOM 777 N N . GLU A 1 99 ? -0.520 7.366 -0.515 1.00 98.19 99 GLU A N 1
ATOM 778 C CA . GLU A 1 99 ? -0.049 7.885 -1.792 1.00 98.19 99 GLU A CA 1
ATOM 779 C C . GLU A 1 99 ? 1.299 7.258 -2.150 1.00 98.19 99 GLU A C 1
ATOM 781 O O . GLU A 1 99 ? 2.061 6.801 -1.281 1.00 98.19 99 GLU A O 1
ATOM 786 N N . ILE A 1 100 ? 1.623 7.258 -3.439 1.00 98.50 100 ILE A N 1
ATOM 787 C CA . ILE A 1 100 ? 2.977 6.944 -3.887 1.00 98.50 100 ILE A CA 1
ATOM 788 C C . ILE A 1 100 ? 3.890 8.104 -3.485 1.00 98.50 100 ILE A C 1
ATOM 790 O O . ILE A 1 100 ? 3.823 9.195 -4.041 1.00 98.50 100 ILE A O 1
ATOM 794 N N . ALA A 1 101 ? 4.798 7.857 -2.543 1.00 98.19 101 ALA A N 1
ATOM 795 C CA . ALA A 1 101 ? 5.828 8.823 -2.167 1.00 98.19 101 ALA A CA 1
ATOM 796 C C . ALA A 1 101 ? 6.897 8.968 -3.265 1.00 98.19 101 ALA A C 1
ATOM 798 O O . ALA A 1 101 ? 7.538 10.008 -3.386 1.00 98.19 101 ALA A O 1
ATOM 799 N N . GLY A 1 102 ? 7.106 7.917 -4.060 1.00 97.88 102 GLY A N 1
ATOM 800 C CA . GLY A 1 102 ? 7.960 7.951 -5.242 1.00 97.88 102 GLY A CA 1
ATOM 801 C C . GLY A 1 102 ? 8.135 6.575 -5.875 1.00 97.88 102 GLY A C 1
ATOM 802 O O . GLY A 1 102 ? 8.152 5.557 -5.180 1.00 97.88 102 GLY A O 1
ATOM 803 N N . VAL A 1 103 ? 8.300 6.551 -7.194 1.00 96.75 103 VAL A N 1
ATOM 804 C CA . VAL A 1 103 ? 8.696 5.356 -7.950 1.00 96.75 103 VAL A CA 1
ATOM 805 C C . VAL A 1 103 ? 10.216 5.380 -8.113 1.00 96.75 103 VAL A C 1
ATOM 807 O O . VAL A 1 103 ? 10.799 6.429 -8.371 1.00 96.75 103 VAL A O 1
ATOM 810 N N . THR A 1 104 ? 10.876 4.244 -7.905 1.00 95.06 104 THR A N 1
ATOM 811 C CA . THR A 1 104 ? 12.347 4.136 -7.932 1.00 95.06 104 THR A CA 1
ATOM 812 C C . THR A 1 104 ? 12.802 3.041 -8.881 1.00 95.06 104 THR A C 1
ATOM 814 O O . THR A 1 104 ? 12.131 2.017 -8.976 1.00 95.06 104 THR A O 1
ATOM 817 N N . GLY A 1 105 ? 13.984 3.179 -9.479 1.00 93.75 105 GLY A N 1
ATOM 818 C CA . GLY A 1 105 ? 14.504 2.194 -10.426 1.00 93.75 105 GLY A CA 1
ATOM 819 C C . GLY A 1 105 ? 13.722 2.195 -11.740 1.00 93.75 105 GLY A C 1
ATOM 820 O O . GLY A 1 105 ? 13.182 3.225 -12.129 1.00 93.75 105 GLY A O 1
ATOM 821 N N . GLY A 1 106 ? 13.640 1.033 -12.386 1.00 90.12 106 GLY A N 1
ATOM 822 C CA . GLY A 1 106 ? 13.057 0.885 -13.717 1.00 90.12 106 GLY A CA 1
ATOM 823 C C . GLY A 1 106 ? 14.086 0.836 -14.854 1.00 90.12 106 GLY A C 1
ATOM 824 O O . GLY A 1 106 ? 15.229 1.257 -14.662 1.00 90.12 106 GLY A O 1
ATOM 825 N N . PRO A 1 107 ? 13.709 0.285 -16.023 1.00 86.88 107 PRO A N 1
ATOM 826 C CA . PRO A 1 107 ? 14.579 0.258 -17.193 1.00 86.88 107 PRO A CA 1
ATOM 827 C C . PRO A 1 107 ? 14.843 1.668 -17.753 1.00 86.88 107 PRO A C 1
ATOM 829 O O . PRO A 1 107 ? 13.941 2.505 -17.702 1.00 86.88 107 PRO A O 1
ATOM 832 N N . PRO A 1 108 ? 16.016 1.904 -18.370 1.00 89.00 108 PRO A N 1
ATOM 833 C CA . PRO A 1 108 ? 17.054 0.912 -18.660 1.00 89.00 108 PRO A CA 1
ATOM 834 C C . PRO A 1 108 ? 18.005 0.620 -17.488 1.00 89.00 108 PRO A C 1
ATOM 836 O O . PRO A 1 108 ? 18.652 -0.426 -17.509 1.00 89.00 108 PRO A O 1
ATOM 839 N N . GLU A 1 109 ? 18.099 1.478 -16.467 1.00 89.94 109 GLU A N 1
ATOM 840 C CA . GLU A 1 109 ? 19.136 1.347 -15.431 1.00 89.94 109 GLU A CA 1
ATOM 841 C C . GLU A 1 109 ? 18.911 0.167 -14.472 1.00 89.94 109 GLU A C 1
ATOM 843 O O . GLU A 1 109 ? 19.869 -0.427 -13.972 1.00 89.94 109 GLU A O 1
ATOM 848 N N . TYR A 1 110 ? 17.656 -0.209 -14.212 1.00 91.75 110 TYR A N 1
ATOM 849 C CA . TYR A 1 110 ? 17.306 -1.296 -13.300 1.00 91.75 110 TYR A CA 1
ATOM 850 C C . TYR A 1 110 ? 16.254 -2.223 -13.900 1.00 91.75 110 TYR A C 1
ATOM 852 O O . TYR A 1 110 ? 15.300 -1.801 -14.542 1.00 91.75 110 TYR A O 1
ATOM 860 N N . LYS A 1 111 ? 16.358 -3.524 -13.605 1.00 93.06 111 LYS A N 1
ATOM 861 C CA . LYS A 1 111 ? 15.411 -4.522 -14.128 1.00 93.06 111 LYS A CA 1
ATOM 862 C C . LYS A 1 111 ? 13.955 -4.274 -13.703 1.00 93.06 111 LYS A C 1
ATOM 864 O O . LYS A 1 111 ? 13.045 -4.665 -14.426 1.00 93.06 111 LYS A O 1
ATOM 869 N N . TYR A 1 112 ? 13.738 -3.687 -12.525 1.00 96.19 112 TYR A N 1
ATOM 870 C CA . TYR A 1 112 ? 12.405 -3.521 -11.947 1.00 96.19 112 TYR A CA 1
ATOM 871 C C . TYR A 1 112 ? 12.212 -2.134 -11.339 1.00 96.19 112 TYR A C 1
ATOM 873 O O . TYR A 1 112 ? 13.132 -1.583 -10.729 1.00 96.19 112 TYR A O 1
ATOM 881 N N . PHE A 1 113 ? 10.983 -1.634 -11.435 1.00 97.06 113 PHE A N 1
ATOM 882 C CA . PHE A 1 113 ? 10.477 -0.520 -10.647 1.00 97.06 113 PHE A CA 1
ATOM 883 C C . PHE A 1 113 ? 10.195 -0.969 -9.209 1.00 97.06 113 PHE A C 1
ATOM 885 O O . PHE A 1 113 ? 9.647 -2.050 -8.964 1.00 97.06 113 PHE A O 1
ATOM 892 N N . GLY A 1 114 ? 10.550 -0.111 -8.259 1.00 97.25 114 GLY A N 1
ATOM 893 C CA . GLY A 1 114 ? 10.141 -0.145 -6.860 1.00 97.25 114 GLY A CA 1
ATOM 894 C C . GLY A 1 114 ? 9.194 1.012 -6.542 1.00 97.25 114 GLY A C 1
ATOM 895 O O . GLY A 1 114 ? 9.115 1.983 -7.290 1.00 97.25 114 GLY A O 1
ATOM 896 N N . CYS A 1 115 ? 8.486 0.915 -5.420 1.00 98.12 115 CYS A N 1
ATOM 897 C CA . CYS A 1 115 ? 7.477 1.894 -5.027 1.00 98.12 115 CYS A CA 1
ATOM 898 C C . CYS A 1 115 ? 7.614 2.229 -3.541 1.00 98.12 115 CYS A C 1
ATOM 900 O O . CYS A 1 115 ? 7.508 1.345 -2.685 1.00 98.12 115 CYS A O 1
ATOM 902 N N . ASN A 1 116 ? 7.875 3.500 -3.249 1.00 98.50 116 ASN A N 1
ATOM 903 C CA . ASN A 1 116 ? 7.839 4.056 -1.905 1.00 98.50 116 ASN A CA 1
ATOM 904 C C . ASN A 1 116 ? 6.435 4.595 -1.635 1.00 98.50 116 ASN A C 1
ATOM 906 O O . ASN A 1 116 ? 5.836 5.247 -2.488 1.00 98.50 116 ASN A O 1
ATOM 910 N N . LEU A 1 117 ? 5.936 4.353 -0.431 1.00 98.56 117 LEU A N 1
ATOM 911 C CA . LEU A 1 117 ? 4.572 4.651 -0.018 1.00 98.56 117 LEU A CA 1
ATOM 912 C C . LEU A 1 117 ? 4.585 5.641 1.140 1.00 98.56 117 LEU A C 1
ATOM 914 O O . LEU A 1 117 ? 5.448 5.553 2.020 1.00 98.56 117 LEU A O 1
ATOM 918 N N . ARG A 1 118 ? 3.579 6.512 1.179 1.00 98.44 118 ARG A N 1
ATOM 919 C CA . ARG A 1 118 ? 3.197 7.286 2.358 1.00 98.44 118 ARG A CA 1
ATOM 920 C C . ARG A 1 118 ? 1.767 6.894 2.734 1.00 98.44 118 ARG A C 1
ATOM 922 O O . ARG A 1 118 ? 0.867 7.020 1.920 1.00 98.44 118 ARG A O 1
ATOM 929 N N . ILE A 1 119 ? 1.569 6.383 3.946 1.00 98.00 119 ILE A N 1
ATOM 930 C CA . ILE A 1 119 ? 0.279 5.872 4.438 1.00 98.00 119 ILE A CA 1
ATOM 931 C C . ILE A 1 119 ? -0.274 6.835 5.489 1.00 98.00 119 ILE A C 1
ATOM 933 O O . ILE A 1 119 ? 0.481 7.319 6.339 1.00 98.00 119 ILE A O 1
ATOM 937 N N . PHE A 1 120 ? -1.584 7.069 5.466 1.00 96.62 120 PHE A N 1
ATOM 938 C CA . PHE A 1 120 ? -2.319 7.925 6.396 1.00 96.62 120 PHE A CA 1
ATOM 939 C C . PHE A 1 120 ? -3.261 7.098 7.285 1.00 96.62 120 PHE A C 1
ATOM 941 O O . PHE A 1 120 ? -3.591 5.957 6.973 1.00 96.62 120 PHE A O 1
ATOM 948 N N . ASP A 1 121 ? -3.699 7.654 8.416 1.00 91.75 121 ASP A N 1
ATOM 949 C CA . ASP A 1 121 ? -4.672 7.011 9.314 1.00 91.75 121 ASP A CA 1
ATOM 950 C C . ASP A 1 121 ? -6.139 7.316 8.939 1.00 91.75 121 ASP A C 1
ATOM 952 O O . ASP A 1 121 ? -7.058 7.087 9.732 1.00 91.75 121 ASP A O 1
ATOM 956 N N . THR A 1 122 ? -6.358 7.825 7.723 1.00 90.06 122 THR A N 1
ATOM 957 C CA . THR A 1 122 ? -7.658 8.160 7.127 1.00 90.06 122 THR A CA 1
ATOM 958 C C . THR A 1 122 ? -8.137 7.066 6.165 1.00 90.06 122 THR A C 1
ATOM 960 O O . THR A 1 122 ? -7.440 6.079 5.944 1.00 90.06 122 THR A O 1
ATOM 963 N N . LYS A 1 123 ? -9.365 7.197 5.644 1.00 88.19 123 LYS A N 1
ATOM 964 C CA . LYS A 1 123 ? -9.985 6.229 4.715 1.00 88.19 123 LYS A CA 1
ATOM 965 C C . LYS A 1 123 ? -10.954 6.879 3.713 1.00 88.19 123 LYS A C 1
ATOM 967 O O . LYS A 1 123 ? -12.027 6.344 3.437 1.00 88.19 123 LYS A O 1
ATOM 972 N N . THR A 1 124 ? -10.652 8.101 3.298 1.00 87.25 124 THR A N 1
ATOM 973 C CA . THR A 1 124 ? -11.548 8.989 2.552 1.00 87.25 124 THR A CA 1
ATOM 974 C C . THR A 1 124 ? -11.241 9.078 1.061 1.00 87.25 124 THR A C 1
ATOM 976 O O . THR A 1 124 ? -12.116 9.517 0.324 1.00 87.25 124 THR A O 1
ATOM 979 N N . MET A 1 125 ? -10.057 8.660 0.598 1.00 87.88 125 MET A N 1
ATOM 980 C CA . MET A 1 125 ? -9.623 8.898 -0.791 1.00 87.88 125 MET A CA 1
ATOM 981 C C . MET A 1 125 ? -10.474 8.167 -1.836 1.00 87.88 125 MET A C 1
ATOM 983 O O . MET A 1 125 ? -10.641 8.662 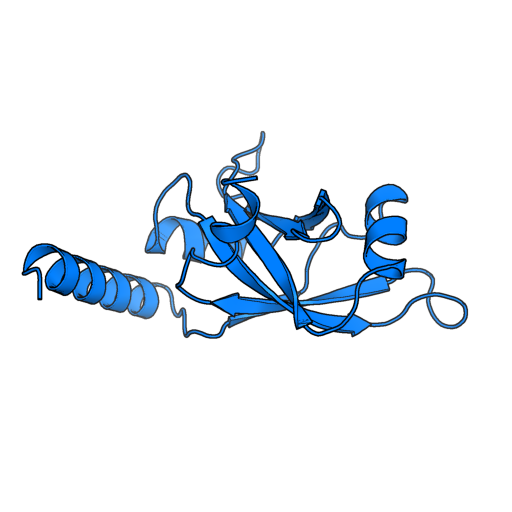-2.939 1.00 87.88 125 MET A O 1
ATOM 987 N N . MET A 1 126 ? -11.078 7.027 -1.489 1.00 77.75 126 MET A N 1
ATOM 988 C CA . MET A 1 126 ? -11.960 6.295 -2.409 1.00 77.75 126 MET A CA 1
ATOM 989 C C . MET A 1 126 ? -13.363 6.887 -2.555 1.00 77.75 126 MET A C 1
ATOM 991 O O . MET A 1 126 ? -14.053 6.523 -3.499 1.00 77.75 126 MET A O 1
ATOM 995 N N . LEU A 1 127 ? -13.815 7.751 -1.636 1.00 81.50 127 LEU A N 1
ATOM 996 C CA . LEU A 1 127 ? -15.209 8.219 -1.624 1.00 81.50 127 LEU A CA 1
ATOM 997 C C . LEU A 1 127 ? -15.654 8.823 -2.971 1.00 81.50 127 LEU A C 1
ATOM 999 O O . LEU A 1 127 ? -16.702 8.409 -3.456 1.00 81.50 127 LEU A O 1
ATOM 1003 N N . PRO A 1 128 ? -14.864 9.688 -3.639 1.00 82.31 128 PRO A N 1
ATOM 1004 C CA . PRO A 1 128 ? -15.255 10.257 -4.932 1.00 82.31 128 PRO A CA 1
ATOM 1005 C C . PRO A 1 128 ? -15.383 9.235 -6.071 1.00 82.31 128 PRO A C 1
ATOM 1007 O O . PRO A 1 128 ? -16.000 9.538 -7.085 1.00 82.31 128 PRO A O 1
ATOM 1010 N N . TYR A 1 129 ? -14.789 8.047 -5.925 1.00 72.12 129 TYR A N 1
ATOM 1011 C CA . TYR A 1 129 ? -14.745 7.006 -6.957 1.00 72.12 129 TYR A CA 1
ATOM 1012 C C . TYR A 1 129 ? -15.788 5.898 -6.746 1.00 72.12 129 TYR A C 1
ATOM 1014 O O . TYR A 1 129 ? -15.894 5.003 -7.580 1.00 72.12 129 TYR A O 1
ATOM 1022 N N . LEU A 1 130 ? -16.523 5.917 -5.628 1.00 71.19 130 LEU A N 1
ATOM 1023 C CA . LEU A 1 130 ? -17.583 4.945 -5.323 1.00 71.19 130 LEU A CA 1
ATOM 1024 C C . LEU A 1 130 ? -18.982 5.447 -5.704 1.00 71.19 130 LEU A C 1
ATOM 1026 O O . LEU A 1 130 ? -19.880 4.630 -5.879 1.00 71.19 130 LEU A O 1
ATOM 1030 N N . ASP A 1 131 ? -19.149 6.762 -5.840 1.00 61.16 131 ASP A N 1
ATOM 1031 C CA . ASP A 1 131 ? -20.425 7.419 -6.156 1.00 61.16 131 ASP A CA 1
ATOM 1032 C C . ASP A 1 131 ? -20.589 7.718 -7.667 1.00 61.16 131 ASP A C 1
ATOM 1034 O O . ASP A 1 131 ? -21.387 8.577 -8.048 1.00 61.16 131 ASP A O 1
ATOM 1038 N N . GLY A 1 132 ? -19.808 7.041 -8.521 1.00 51.91 132 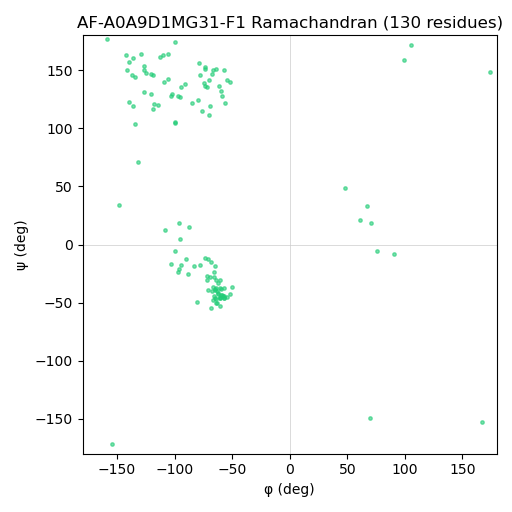GLY A N 1
ATOM 1039 C CA . GLY A 1 132 ? -19.783 7.203 -9.983 1.00 51.91 132 GLY A CA 1
ATOM 1040 C C . GLY A 1 132 ? -20.483 6.091 -10.751 1.00 51.91 132 GLY A C 1
ATOM 1041 O O . GLY A 1 132 ? -20.437 4.928 -10.290 1.00 51.91 132 GLY A O 1
#

Sequence (132 aa):
MNIHAFFRKLVLRFRCRKYGLSFPLYCKAHGVKTPDRQGALAQSRAGDELQLVHVPADGYPFNIYVYSIGLNRILGYLDARLAEKLVRAFGAGLCLDGEIAGVTGGPPEYKYFGCNLRIFDTKTMMLPYLDG

Radius of gyration: 15.46 Å; Cα contacts (8 Å, |Δi|>4): 257; chains: 1; bounding box: 40×35×41 Å

pLDDT: mean 92.94, std 8.21, range [51.91, 98.56]

Mean predicted aligned error: 4.14 Å

Nearest PDB structures (foldseek):
  8emh-assembly1_J  TM=3.858E-01  e=4.014E-01  Acinetobacter sp. NEB 394
  6ktc-assembly1_A  TM=4.315E-01  e=7.086E-01  Homo sapiens
  4l8j-assembly1_A-2  TM=5.539E-01  e=3.224E+00  Bacteroides eggerthii DSM 20697
  8emh-assembly1_L  TM=4.050E-01  e=2.208E+00  Acinetobacter sp. NEB 394
  4pa0-assembly1_A  TM=3.748E-01  e=4.421E+00  Homo sapiens

Organism: NCBI:txid2840934

Solvent-accessible surface area (backbone atoms only — not comparable to full-atom values): 7239 Å² total; per-residue (Å²): 132,64,68,68,59,53,53,52,52,50,53,38,53,53,34,27,56,75,61,72,55,64,77,72,36,78,52,55,53,34,82,28,82,47,71,68,23,40,57,51,54,74,71,56,50,61,67,43,50,28,40,39,39,42,54,63,45,92,99,34,77,45,32,25,38,35,31,33,60,88,74,72,41,63,47,27,25,51,51,68,71,59,23,38,41,50,36,74,39,71,31,85,71,36,59,27,23,30,27,29,66,30,71,40,77,24,76,89,89,26,98,53,54,44,41,32,34,34,35,42,96,47,69,61,80,59,57,81,72,69,82,111

Secondary structure (DSSP, 8-state):
--HHHHHHHHHHHHHHHHTT--SSEEEE-BSTTSHHHHHHHHH--TT-EEEEEE--BTTBTT-EEEEETTTTEEEEE--HHHHHHHHHHH-TT-EEEEEEEEEEE-TTTSSSEEEEEEE-S---TTHHHH--

Foldseek 3Di:
DDPVVVVVVVLLVVLCVVLVHDPQDKDWFPPQQDPQLQVVLVVDFFFFKWKFWADQDVVQGLWTWTAGPVVRDTNHTGDSSVSVSCCRSQHHGDMWIKTFNGWDDDPDRHPGIITMMTTGPDHCPCVVVVVD